Protein AF-A0A3C2AJU0-F1 (afdb_monomer_lite)

Secondary structure (DSSP, 8-state):
-EEE-SSEEEEEEEEEETTEEEEEEEEEETTEEEEEEEEEEEETTTTEEEEEEEESS--TTHHHHHHHHHHHHHHHHHHHTT-

Structure (mmCIF, N/CA/C/O backbone):
data_AF-A0A3C2AJU0-F1
#
_entry.id   AF-A0A3C2AJU0-F1
#
loop_
_atom_site.group_PDB
_atom_site.id
_atom_site.type_symbol
_atom_site.label_atom_id
_atom_site.label_alt_id
_atom_site.label_comp_id
_atom_site.label_asym_id
_atom_site.label_entity_id
_atom_site.label_seq_id
_atom_site.pdbx_PDB_ins_code
_atom_site.Cartn_x
_atom_site.Cartn_y
_atom_site.Cartn_z
_atom_site.occupancy
_atom_site.B_iso_or_equiv
_atom_site.auth_seq_id
_atom_site.auth_comp_id
_atom_site.auth_asym_id
_atom_site.auth_atom_id
_atom_site.pdbx_PDB_model_num
ATOM 1 N N . MET A 1 1 ? -4.757 -6.691 -11.697 1.00 60.31 1 MET A N 1
ATOM 2 C CA . MET A 1 1 ? -4.673 -5.843 -12.911 1.00 60.31 1 MET A CA 1
ATOM 3 C C . MET A 1 1 ? -3.246 -5.939 -13.394 1.00 60.31 1 MET A C 1
ATOM 5 O O . MET A 1 1 ? -2.368 -5.711 -12.580 1.00 60.31 1 MET A O 1
ATOM 9 N N . VAL A 1 2 ? -3.022 -6.313 -14.654 1.00 75.56 2 VAL A N 1
ATOM 10 C CA . VAL A 1 2 ? -1.669 -6.535 -15.186 1.00 75.56 2 VAL A CA 1
ATOM 11 C C . VAL A 1 2 ? -1.369 -5.487 -16.249 1.00 75.56 2 VAL A C 1
ATOM 13 O O . VAL A 1 2 ? -2.195 -5.271 -17.138 1.00 75.56 2 VAL A O 1
ATOM 16 N N . LEU A 1 3 ? -0.203 -4.853 -16.158 1.00 78.62 3 LEU A N 1
ATOM 17 C CA . LEU A 1 3 ? 0.340 -3.957 -17.174 1.00 78.62 3 LEU A CA 1
ATOM 18 C C . LEU A 1 3 ? 1.654 -4.567 -17.675 1.00 78.62 3 LEU A C 1
ATOM 20 O O . LEU A 1 3 ? 2.538 -4.853 -16.876 1.00 78.62 3 LEU A O 1
ATOM 24 N N .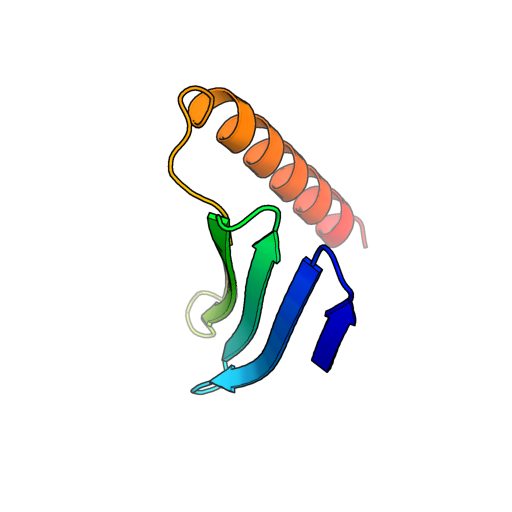 ASP A 1 4 ? 1.779 -4.815 -18.977 1.00 80.00 4 ASP A N 1
ATOM 25 C CA . ASP A 1 4 ? 2.986 -5.409 -19.571 1.00 80.00 4 ASP A CA 1
ATOM 26 C C . ASP A 1 4 ? 3.394 -4.583 -20.791 1.00 80.00 4 ASP A C 1
ATOM 28 O O . ASP A 1 4 ? 2.785 -4.656 -21.861 1.00 80.00 4 ASP A O 1
ATOM 32 N N . THR A 1 5 ? 4.390 -3.727 -20.593 1.00 81.00 5 THR A N 1
ATOM 33 C CA . THR A 1 5 ? 4.993 -2.895 -21.632 1.00 81.00 5 THR A CA 1
ATOM 34 C C . THR A 1 5 ? 6.488 -3.185 -21.717 1.00 81.00 5 THR A C 1
ATOM 36 O O . THR A 1 5 ? 7.065 -3.871 -20.875 1.00 81.00 5 THR A O 1
ATOM 39 N N . LYS A 1 6 ? 7.142 -2.672 -22.764 1.00 71.31 6 LYS A N 1
ATOM 40 C CA . LYS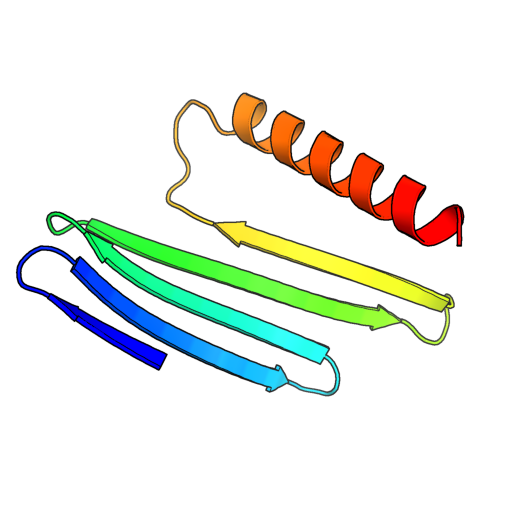 A 1 6 ? 8.558 -2.956 -23.038 1.00 71.31 6 LYS A CA 1
ATOM 41 C C . LYS A 1 6 ? 9.502 -2.493 -21.914 1.00 71.31 6 LYS A C 1
ATOM 43 O O . LYS A 1 6 ? 10.553 -3.105 -21.747 1.00 71.31 6 LYS A O 1
ATOM 48 N N . ASP A 1 7 ? 9.093 -1.476 -21.154 1.00 77.06 7 ASP A N 1
ATOM 49 C CA . ASP A 1 7 ? 9.909 -0.798 -20.138 1.00 77.06 7 ASP A CA 1
ATOM 50 C C . ASP A 1 7 ? 9.352 -0.959 -18.707 1.00 77.06 7 ASP A C 1
ATOM 52 O O . ASP A 1 7 ? 10.064 -0.735 -17.726 1.00 77.06 7 ASP A O 1
ATOM 56 N N . GLU A 1 8 ? 8.090 -1.380 -18.575 1.00 79.69 8 GLU A N 1
ATOM 57 C CA . GLU A 1 8 ? 7.390 -1.488 -17.296 1.00 79.69 8 GLU A CA 1
ATOM 58 C C . GLU A 1 8 ? 6.463 -2.705 -17.268 1.00 79.69 8 GLU A C 1
ATOM 60 O O . GLU A 1 8 ? 5.640 -2.899 -18.171 1.00 79.69 8 GLU A O 1
ATOM 65 N N . LYS A 1 9 ? 6.576 -3.500 -16.201 1.00 83.81 9 LYS A N 1
ATOM 66 C CA . LYS A 1 9 ? 5.663 -4.604 -15.894 1.00 83.81 9 LYS A CA 1
ATOM 67 C C . LYS A 1 9 ? 5.058 -4.392 -14.525 1.00 83.81 9 LYS A C 1
ATOM 69 O O . LYS A 1 9 ? 5.818 -4.211 -13.583 1.00 83.81 9 LYS A O 1
ATOM 74 N N . SER A 1 10 ? 3.744 -4.476 -14.384 1.00 84.81 10 SER A N 1
ATOM 75 C CA . SER A 1 10 ? 3.084 -4.422 -13.084 1.00 84.81 10 SER A CA 1
ATOM 76 C C . SER A 1 10 ? 2.001 -5.480 -12.937 1.00 84.81 10 SER A C 1
ATOM 78 O O . SER A 1 10 ? 1.314 -5.834 -13.896 1.00 84.81 10 SER A O 1
ATOM 80 N N . ASP A 1 11 ? 1.861 -5.988 -11.718 1.00 88.56 11 ASP A N 1
ATOM 81 C CA . ASP A 1 11 ? 0.765 -6.846 -11.297 1.00 88.56 11 ASP A CA 1
ATOM 82 C C . ASP A 1 11 ? 0.180 -6.307 -9.991 1.00 88.56 11 ASP A C 1
ATOM 84 O O . ASP A 1 11 ? 0.878 -6.086 -9.002 1.00 88.56 11 ASP A O 1
ATOM 88 N N . GLY A 1 12 ? -1.120 -6.041 -10.021 1.00 89.00 12 GLY A N 1
ATOM 89 C CA . GLY A 1 12 ? -1.872 -5.488 -8.910 1.00 89.00 12 GLY A CA 1
ATOM 90 C C . GLY A 1 12 ? -2.906 -6.470 -8.376 1.00 89.00 12 GLY A C 1
ATOM 91 O O . GLY A 1 12 ? -3.741 -6.976 -9.137 1.00 89.00 12 GLY A O 1
ATOM 92 N N . TYR A 1 13 ? -2.922 -6.645 -7.060 1.00 88.81 13 TYR A N 1
ATOM 93 C CA . TYR A 1 13 ? -3.950 -7.349 -6.310 1.00 88.81 13 TYR A CA 1
ATOM 94 C C . TYR A 1 13 ? -4.777 -6.366 -5.480 1.00 88.81 13 TYR A C 1
ATOM 96 O O . TYR A 1 13 ? -4.232 -5.513 -4.786 1.00 88.81 13 TYR A O 1
ATOM 104 N N . VAL A 1 14 ? -6.098 -6.532 -5.506 1.00 91.38 14 VAL A N 1
ATOM 105 C CA . VAL A 1 14 ? -7.022 -5.859 -4.592 1.00 91.38 14 VAL A CA 1
ATOM 106 C C . VAL A 1 14 ? -7.987 -6.892 -4.037 1.00 91.38 14 VAL A C 1
ATOM 108 O O . VAL A 1 14 ? -8.530 -7.708 -4.785 1.00 91.38 14 VAL A O 1
ATOM 111 N N . GLY A 1 15 ? -8.204 -6.874 -2.728 1.00 90.50 15 GLY A N 1
ATOM 112 C CA . GLY A 1 15 ? -9.115 -7.819 -2.106 1.00 90.50 15 GLY A CA 1
ATOM 113 C C . GLY A 1 15 ? -9.343 -7.564 -0.630 1.00 90.50 15 GLY A C 1
ATOM 114 O O . GLY A 1 15 ? -8.658 -6.766 0.006 1.00 90.50 15 GLY A O 1
ATOM 115 N N . MET A 1 16 ? -10.331 -8.273 -0.092 1.00 89.75 16 MET A N 1
ATOM 116 C CA . MET A 1 16 ? -10.555 -8.334 1.344 1.00 89.75 16 MET A CA 1
ATOM 117 C C . MET A 1 16 ? -9.749 -9.484 1.945 1.00 89.75 16 MET A C 1
ATOM 119 O O . MET A 1 16 ? -9.892 -10.633 1.524 1.00 89.75 16 MET A O 1
ATOM 123 N N . VAL A 1 17 ? -8.934 -9.185 2.953 1.00 81.75 17 VAL A N 1
ATOM 124 C CA . VAL A 1 17 ? -8.101 -10.150 3.679 1.00 81.75 17 VAL A CA 1
ATOM 125 C C . VAL A 1 17 ? -8.476 -10.081 5.156 1.00 81.75 17 VAL A C 1
ATOM 127 O O . VAL A 1 17 ? -8.247 -9.075 5.822 1.00 81.75 17 VAL A O 1
ATOM 130 N N . TYR A 1 18 ? -9.102 -11.144 5.666 1.00 84.69 18 TYR A N 1
ATOM 131 C CA . TYR A 1 18 ? -9.613 -11.215 7.045 1.00 84.69 18 TYR A CA 1
ATOM 132 C C . TYR A 1 18 ? -10.524 -10.037 7.442 1.00 84.69 18 TYR A C 1
ATOM 134 O O . TYR A 1 18 ? -10.455 -9.551 8.563 1.00 84.69 18 TYR A O 1
ATOM 142 N N . GLY A 1 19 ? -11.360 -9.560 6.513 1.00 80.75 19 GLY A N 1
ATOM 143 C CA . GLY A 1 19 ? -12.250 -8.413 6.741 1.00 80.75 19 GLY A CA 1
ATOM 144 C C . GLY A 1 19 ? -11.602 -7.041 6.524 1.00 80.75 19 GLY A C 1
ATOM 145 O O . GLY A 1 19 ? -12.317 -6.049 6.486 1.00 80.75 19 GLY A O 1
ATOM 146 N N . ASN A 1 20 ? -10.289 -6.983 6.297 1.00 86.44 20 ASN A N 1
ATOM 147 C CA . ASN A 1 20 ? -9.548 -5.752 6.015 1.00 86.44 20 ASN A CA 1
ATOM 148 C C . ASN A 1 20 ? -9.401 -5.540 4.507 1.00 86.44 20 ASN A C 1
ATOM 150 O O . ASN A 1 20 ? -9.335 -6.514 3.752 1.00 86.44 20 ASN A O 1
ATOM 154 N N . TYR A 1 21 ? -9.293 -4.292 4.054 1.00 89.88 21 TYR A N 1
ATOM 155 C CA . TYR A 1 21 ? -9.011 -4.014 2.645 1.00 89.88 21 TYR A CA 1
ATOM 156 C C . TYR A 1 21 ? -7.509 -4.050 2.397 1.00 89.88 21 TYR A C 1
ATOM 158 O O . TYR A 1 21 ? -6.744 -3.359 3.067 1.00 89.88 21 TYR A O 1
ATOM 166 N N . TYR A 1 22 ? -7.090 -4.840 1.413 1.00 90.88 22 TYR A N 1
ATOM 167 C CA . TYR A 1 22 ? -5.696 -4.987 1.030 1.00 90.88 22 TYR A CA 1
ATOM 168 C C . TYR A 1 22 ? -5.513 -4.677 -0.454 1.00 90.88 22 TYR A C 1
ATOM 170 O O . TYR A 1 22 ? -6.197 -5.236 -1.317 1.00 90.88 22 TYR A O 1
ATOM 178 N N . LEU A 1 23 ? -4.564 -3.793 -0.739 1.00 91.81 23 LEU A N 1
ATOM 179 C CA . LEU A 1 23 ? -4.087 -3.462 -2.073 1.00 91.81 23 LEU A CA 1
ATOM 180 C C . LEU A 1 23 ? -2.595 -3.772 -2.131 1.00 91.81 23 LEU A C 1
ATOM 182 O O . LEU A 1 23 ? -1.839 -3.386 -1.245 1.00 91.81 23 LEU A O 1
ATOM 186 N N . GLN A 1 24 ? -2.166 -4.428 -3.196 1.00 89.69 24 GLN A N 1
ATOM 187 C CA . GLN A 1 24 ? -0.762 -4.635 -3.505 1.00 89.69 24 GLN A CA 1
ATOM 188 C C . GLN A 1 24 ? -0.529 -4.334 -4.973 1.00 89.69 24 GLN A C 1
ATOM 190 O O . GLN A 1 24 ? -1.298 -4.778 -5.819 1.00 89.69 24 GLN A O 1
ATOM 195 N N . ILE A 1 25 ? 0.535 -3.602 -5.270 1.00 89.69 25 ILE A N 1
ATOM 196 C CA . ILE A 1 25 ? 0.990 -3.336 -6.627 1.00 89.69 25 ILE A CA 1
ATOM 197 C C . ILE A 1 25 ? 2.468 -3.688 -6.667 1.00 89.69 25 ILE A C 1
ATOM 199 O O . ILE A 1 25 ? 3.291 -3.026 -6.040 1.00 89.69 25 ILE A O 1
ATOM 203 N N . ASP A 1 26 ? 2.806 -4.744 -7.391 1.00 86.50 26 ASP A N 1
ATOM 204 C CA . ASP A 1 26 ? 4.188 -5.096 -7.676 1.00 86.50 26 ASP A CA 1
ATOM 205 C C . ASP A 1 26 ? 4.524 -4.595 -9.073 1.00 86.50 26 ASP A C 1
ATOM 207 O O . ASP A 1 26 ? 3.766 -4.831 -10.012 1.00 86.50 26 ASP A O 1
ATOM 211 N N . TYR A 1 27 ? 5.6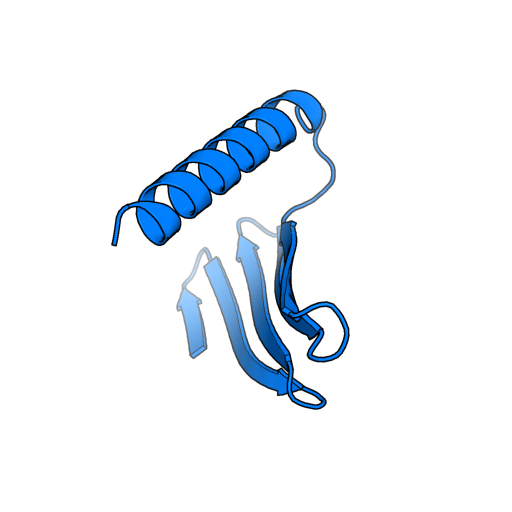48 -3.902 -9.234 1.00 85.56 27 TYR A N 1
ATOM 212 C CA . TYR A 1 27 ? 6.081 -3.449 -10.551 1.00 85.56 27 TYR A CA 1
ATOM 213 C C . TYR A 1 27 ? 7.590 -3.532 -10.737 1.00 85.56 27 TYR A C 1
ATOM 215 O O . TYR A 1 27 ? 8.380 -3.409 -9.803 1.00 85.56 27 TYR A O 1
ATOM 223 N N . SER A 1 28 ? 7.996 -3.774 -11.977 1.00 80.94 28 SER A N 1
ATOM 224 C CA . SER A 1 28 ? 9.374 -3.721 -12.425 1.00 80.94 28 SER A CA 1
ATOM 225 C C . SER A 1 28 ? 9.525 -2.604 -13.438 1.00 80.94 28 SER A C 1
ATOM 227 O O . SER A 1 28 ? 8.786 -2.552 -14.421 1.00 80.94 28 SER A O 1
ATOM 229 N N . ARG A 1 29 ? 10.498 -1.730 -13.190 1.00 79.00 29 ARG A N 1
ATOM 230 C CA . ARG A 1 29 ? 10.854 -0.611 -14.058 1.00 79.00 29 ARG A CA 1
ATOM 231 C C . ARG A 1 29 ? 12.368 -0.548 -14.170 1.00 79.00 29 ARG A C 1
ATOM 233 O O . ARG A 1 29 ? 13.057 -0.606 -13.151 1.00 79.00 29 ARG A O 1
ATOM 240 N N . ASP A 1 30 ? 12.881 -0.490 -15.397 1.00 79.81 30 ASP A N 1
ATOM 241 C CA . ASP A 1 30 ? 14.323 -0.419 -15.683 1.00 79.81 30 ASP A CA 1
ATOM 242 C C . ASP A 1 30 ? 15.151 -1.528 -14.983 1.00 79.81 30 ASP A C 1
ATOM 244 O O . ASP A 1 30 ? 16.285 -1.321 -14.555 1.00 79.81 30 ASP A O 1
ATOM 248 N N . GLY A 1 31 ? 14.565 -2.724 -14.816 1.00 73.69 31 GLY A N 1
ATOM 249 C CA . GLY A 1 31 ? 15.190 -3.877 -14.148 1.00 73.69 31 GLY A CA 1
ATOM 250 C C . GLY A 1 31 ? 15.182 -3.839 -12.612 1.00 73.69 31 GLY A C 1
ATOM 251 O O . GLY A 1 31 ? 15.635 -4.794 -11.983 1.00 73.69 31 GLY A O 1
ATOM 252 N N . SER A 1 32 ? 14.648 -2.781 -11.998 1.00 76.19 32 SER A N 1
ATOM 253 C CA . SER A 1 32 ? 14.456 -2.686 -10.546 1.00 76.19 32 SER A CA 1
ATOM 254 C C . SER A 1 32 ? 13.059 -3.164 -10.154 1.00 76.19 32 SER A C 1
ATOM 256 O O . SER A 1 32 ? 12.092 -2.903 -10.871 1.00 76.19 32 SER A O 1
ATOM 258 N N . HIS A 1 33 ? 12.952 -3.883 -9.034 1.00 80.19 33 HIS A N 1
ATOM 259 C CA . HIS A 1 33 ? 11.684 -4.380 -8.498 1.00 80.19 33 HIS A CA 1
ATOM 260 C C . HIS A 1 33 ? 11.183 -3.475 -7.380 1.00 80.19 33 HIS A C 1
ATOM 262 O O . HIS A 1 33 ? 11.915 -3.170 -6.438 1.00 80.19 33 HIS A O 1
ATOM 268 N N . TYR A 1 34 ? 9.914 -3.111 -7.471 1.00 82.25 34 TYR A N 1
ATOM 269 C CA . TYR A 1 34 ? 9.206 -2.295 -6.508 1.00 82.25 34 TYR A CA 1
ATOM 270 C C . TYR A 1 34 ? 7.933 -3.005 -6.081 1.00 82.25 34 TYR A C 1
ATOM 272 O O . TYR A 1 34 ? 7.369 -3.827 -6.807 1.00 82.25 34 TYR A O 1
ATOM 280 N N . SER A 1 35 ? 7.500 -2.680 -4.873 1.00 83.75 35 SER A N 1
ATOM 281 C CA . SER A 1 35 ? 6.278 -3.209 -4.313 1.00 83.75 35 SER A CA 1
ATOM 282 C C . SER A 1 35 ? 5.636 -2.148 -3.440 1.00 83.75 35 SER A C 1
ATOM 284 O O . SER A 1 35 ? 6.293 -1.562 -2.577 1.00 83.75 35 SER A O 1
ATOM 286 N N . GLU A 1 36 ? 4.358 -1.914 -3.682 1.00 87.56 36 GLU A N 1
ATOM 287 C CA . GLU A 1 36 ? 3.517 -1.012 -2.917 1.00 87.56 36 GLU A CA 1
ATOM 288 C C . GLU A 1 36 ? 2.387 -1.805 -2.289 1.00 87.56 36 GLU A C 1
ATOM 290 O O . GLU A 1 36 ? 1.807 -2.695 -2.914 1.00 87.56 36 GLU A O 1
ATOM 295 N N . LYS A 1 37 ? 2.103 -1.523 -1.023 1.00 90.69 37 LYS A N 1
ATOM 296 C CA . LYS A 1 37 ? 1.107 -2.224 -0.224 1.00 90.69 37 LYS A CA 1
ATOM 297 C C . LYS A 1 37 ? 0.311 -1.214 0.574 1.00 90.69 37 LYS A C 1
ATOM 299 O O . LYS A 1 37 ? 0.883 -0.372 1.264 1.00 90.69 37 LYS A O 1
ATOM 304 N N . VAL A 1 38 ? -1.006 -1.342 0.501 1.00 90.88 38 VAL A N 1
ATOM 305 C CA . VAL A 1 38 ? -1.950 -0.606 1.335 1.00 90.88 38 VAL A CA 1
ATOM 306 C C . VAL A 1 38 ? -2.779 -1.619 2.099 1.00 90.88 38 VAL A C 1
ATOM 308 O O . VAL A 1 38 ? -3.336 -2.542 1.508 1.00 90.88 38 VAL A O 1
ATOM 311 N N . LEU A 1 39 ? -2.864 -1.444 3.409 1.00 91.94 39 LEU A N 1
ATOM 312 C CA . LEU A 1 39 ? -3.734 -2.224 4.275 1.00 91.94 39 LEU A CA 1
ATOM 313 C C . LEU A 1 39 ? -4.602 -1.254 5.069 1.00 91.94 39 LEU A C 1
ATOM 315 O O . LEU A 1 39 ? -4.083 -0.384 5.762 1.00 91.94 39 LEU A O 1
ATOM 319 N N . ILE A 1 40 ? -5.915 -1.410 4.961 1.00 92.19 40 ILE A N 1
ATOM 320 C CA . ILE A 1 40 ? -6.895 -0.637 5.720 1.00 92.19 40 ILE A CA 1
ATOM 321 C C . ILE A 1 40 ? -7.570 -1.596 6.684 1.00 92.19 40 ILE A C 1
ATOM 323 O O . ILE A 1 40 ? -8.228 -2.544 6.247 1.00 92.19 40 ILE A O 1
ATOM 327 N N . MET A 1 41 ? -7.389 -1.344 7.975 1.00 92.00 41 MET A N 1
ATOM 328 C CA . MET A 1 41 ? -7.978 -2.136 9.045 1.00 92.00 41 MET A CA 1
ATOM 329 C C . MET A 1 41 ? -9.018 -1.328 9.799 1.00 92.00 41 MET A C 1
ATOM 331 O O . MET A 1 41 ? -8.813 -0.150 10.083 1.00 92.00 41 MET A O 1
ATOM 335 N N . GLU A 1 42 ? -10.120 -1.979 10.145 1.00 89.38 42 GLU A N 1
ATOM 336 C CA . GLU A 1 42 ? -11.146 -1.404 11.004 1.00 89.38 42 GLU A CA 1
ATOM 337 C C . GLU A 1 42 ? -11.062 -2.058 12.383 1.00 89.38 42 GLU A C 1
ATOM 339 O O . GLU A 1 42 ? -11.136 -3.280 12.517 1.00 89.38 42 GLU A O 1
ATOM 344 N N . ASN A 1 43 ? -10.890 -1.240 13.416 1.00 86.25 43 ASN A N 1
ATOM 345 C CA . ASN A 1 43 ? -10.989 -1.665 14.799 1.00 86.25 43 ASN A CA 1
ATOM 346 C C . ASN A 1 43 ? -12.358 -1.236 15.334 1.00 86.25 43 ASN A C 1
ATOM 348 O O . ASN A 1 43 ? -12.574 -0.077 15.693 1.00 86.25 43 ASN A O 1
ATOM 352 N N . HIS A 1 44 ? -13.285 -2.191 15.392 1.00 85.31 44 HIS A N 1
ATOM 353 C CA . HIS A 1 44 ? -14.643 -1.939 15.868 1.00 85.31 44 HIS A CA 1
ATOM 354 C C . HIS A 1 44 ? -14.727 -1.668 17.379 1.00 85.31 44 HIS A C 1
ATOM 356 O O . HIS A 1 44 ? -15.679 -1.023 17.810 1.00 85.31 44 HIS A O 1
ATOM 362 N N . GLU A 1 45 ? -13.768 -2.138 18.187 1.00 88.56 45 GLU A N 1
ATOM 363 C CA . GLU A 1 45 ? -13.769 -1.912 19.642 1.00 88.56 45 GLU A CA 1
ATOM 364 C C . GLU A 1 45 ? -13.461 -0.447 19.966 1.00 88.56 45 GLU A C 1
ATOM 366 O O . GLU A 1 45 ? -14.162 0.179 20.759 1.00 88.56 45 GLU A O 1
ATOM 371 N N . GLU A 1 46 ? -12.468 0.121 19.282 1.00 89.88 46 GLU A N 1
ATOM 372 C CA . GLU A 1 46 ? -12.036 1.512 19.467 1.00 89.88 46 GLU A CA 1
ATOM 373 C C . GLU A 1 46 ? -12.721 2.484 18.490 1.00 89.88 46 GLU A C 1
ATOM 375 O O . GLU A 1 46 ? -12.513 3.695 18.561 1.00 89.88 46 GLU A O 1
ATOM 380 N N . SER A 1 47 ? -13.557 1.974 17.575 1.00 88.88 47 SER A N 1
ATOM 381 C CA . SER A 1 47 ? -14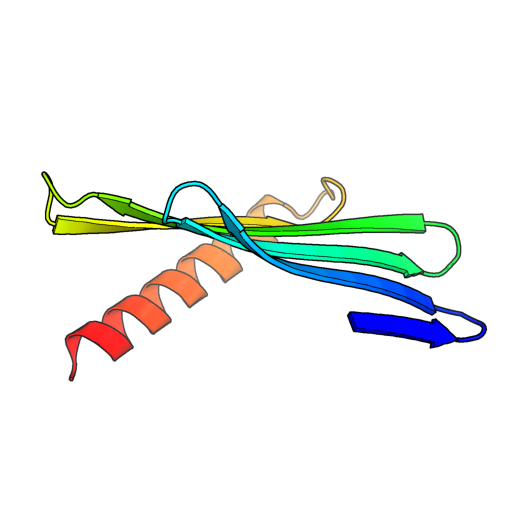.173 2.749 16.484 1.00 88.88 47 SER A CA 1
ATOM 382 C C . SER A 1 47 ? -13.141 3.527 15.654 1.00 88.88 47 SER A C 1
ATOM 384 O O . SER A 1 47 ? -13.360 4.682 15.284 1.00 88.88 47 SER A O 1
ATOM 386 N N . THR A 1 48 ? -11.997 2.898 15.369 1.00 87.12 48 THR A N 1
ATOM 387 C CA . THR A 1 48 ? -10.908 3.494 14.588 1.00 87.12 48 THR A CA 1
ATOM 388 C C . THR A 1 48 ? -10.695 2.766 13.266 1.00 87.12 48 THR A C 1
ATOM 390 O O . THR A 1 48 ? -10.974 1.578 13.113 1.00 87.12 48 THR A O 1
ATOM 393 N N . THR A 1 49 ? -10.171 3.496 12.284 1.00 87.94 49 THR A N 1
ATOM 394 C CA . THR A 1 49 ? -9.661 2.927 11.036 1.00 87.94 49 THR A CA 1
ATOM 395 C C . THR A 1 49 ? -8.180 3.244 10.940 1.00 87.94 49 THR A C 1
ATOM 397 O O . THR A 1 49 ? -7.780 4.403 11.052 1.00 87.94 49 THR A O 1
ATOM 400 N N . GLU A 1 50 ? -7.369 2.218 10.726 1.00 89.12 50 GLU A N 1
ATOM 401 C CA . GLU A 1 50 ? -5.930 2.345 10.549 1.00 89.12 50 GLU A CA 1
ATOM 402 C C . GLU A 1 50 ? -5.570 2.095 9.088 1.00 89.12 50 GLU A C 1
ATOM 404 O O . GLU A 1 50 ? -5.998 1.111 8.483 1.00 89.12 50 GLU A O 1
ATOM 409 N N . LEU A 1 51 ? -4.769 2.993 8.518 1.00 88.50 51 LEU A N 1
ATOM 410 C CA . LEU A 1 51 ? -4.256 2.878 7.161 1.00 88.50 51 LEU A CA 1
ATOM 411 C C . LEU A 1 51 ? -2.744 2.681 7.217 1.00 88.50 51 LEU A C 1
ATOM 413 O O . LEU A 1 51 ? -2.002 3.553 7.666 1.00 88.50 51 LEU A O 1
ATOM 417 N N . PHE A 1 52 ? -2.295 1.532 6.730 1.00 87.94 52 PHE A N 1
ATOM 418 C CA . PHE A 1 52 ? -0.890 1.191 6.581 1.00 87.94 52 PHE A CA 1
ATOM 419 C C . PHE A 1 52 ? -0.514 1.316 5.117 1.00 87.94 52 PHE A C 1
ATOM 421 O O . PHE A 1 52 ? -1.146 0.713 4.251 1.00 87.94 52 PHE A O 1
ATOM 428 N N . PHE A 1 53 ? 0.541 2.076 4.854 1.00 85.25 53 PHE A N 1
ATOM 429 C CA . PHE A 1 53 ? 1.093 2.260 3.524 1.00 85.25 53 PHE A CA 1
ATOM 430 C C . PHE A 1 53 ? 2.578 1.908 3.540 1.00 85.25 53 PHE A C 1
ATOM 432 O O . PHE A 1 53 ? 3.336 2.422 4.363 1.00 85.25 53 PHE A O 1
ATOM 439 N N . ALA A 1 54 ? 2.993 1.033 2.631 1.00 83.88 54 ALA A N 1
ATOM 440 C CA . ALA A 1 54 ? 4.391 0.707 2.394 1.00 83.88 54 ALA A CA 1
ATOM 441 C C . ALA A 1 54 ? 4.671 0.826 0.895 1.00 83.88 54 ALA A C 1
ATOM 443 O O . ALA A 1 54 ? 4.002 0.176 0.098 1.00 83.88 54 ALA A O 1
ATOM 444 N N . SER A 1 55 ? 5.654 1.638 0.510 1.00 78.88 55 SER A N 1
ATOM 445 C CA . SER A 1 55 ? 6.099 1.788 -0.879 1.00 78.88 55 SER A CA 1
ATOM 446 C C . SER A 1 55 ? 7.622 1.875 -0.941 1.00 78.88 55 SER A C 1
ATOM 448 O O . SER A 1 55 ? 8.256 2.485 -0.080 1.00 78.88 55 SER A O 1
ATOM 450 N N . GLY A 1 56 ? 8.188 1.266 -1.985 1.00 69.00 56 GLY A N 1
ATOM 451 C CA . GLY A 1 56 ? 9.548 1.523 -2.450 1.00 69.00 56 GLY A CA 1
ATOM 452 C C . GLY A 1 56 ? 10.688 0.825 -1.698 1.00 69.00 56 GLY A C 1
ATOM 453 O O . GLY A 1 56 ? 10.530 0.183 -0.661 1.00 69.00 56 GLY A O 1
ATOM 454 N N . SER A 1 57 ? 11.890 0.955 -2.265 1.00 61.59 57 SER A N 1
ATOM 455 C CA . SER A 1 57 ? 13.157 0.667 -1.586 1.00 61.59 57 SER A CA 1
ATOM 456 C C . SER A 1 57 ? 13.521 1.835 -0.668 1.00 61.59 57 SER A C 1
ATOM 458 O O . SER A 1 57 ? 13.426 2.977 -1.110 1.00 61.59 57 SER A O 1
ATOM 460 N N . CYS A 1 58 ? 13.999 1.570 0.554 1.00 52.91 58 CYS A N 1
ATOM 461 C CA . CYS A 1 58 ? 14.437 2.605 1.500 1.00 52.91 58 CYS A CA 1
ATOM 462 C C . CYS A 1 58 ? 15.532 3.497 0.879 1.00 52.91 58 CYS A C 1
ATOM 464 O O . CYS A 1 58 ? 16.698 3.107 0.779 1.00 52.91 58 CYS A O 1
ATOM 466 N N . SER A 1 59 ? 15.137 4.675 0.402 1.00 57.88 59 SER A N 1
ATOM 467 C CA . SER A 1 59 ? 15.999 5.669 -0.226 1.00 57.88 59 SER A CA 1
ATOM 468 C C . SER A 1 59 ? 16.481 6.695 0.807 1.00 57.88 59 SER A C 1
ATOM 470 O O . SER A 1 59 ? 15.934 6.820 1.902 1.00 57.88 59 SER A O 1
ATOM 472 N N . LYS A 1 60 ? 17.554 7.433 0.486 1.00 59.38 60 LYS A N 1
ATOM 473 C CA . LYS A 1 60 ? 18.180 8.409 1.407 1.00 59.38 60 LYS A CA 1
ATOM 474 C C . LYS A 1 60 ? 17.255 9.568 1.819 1.00 59.38 60 LYS A C 1
ATOM 476 O O . LYS A 1 60 ? 17.613 10.332 2.706 1.00 59.38 60 LYS A O 1
ATOM 481 N N . ASP A 1 61 ? 16.111 9.717 1.165 1.00 67.94 61 ASP A N 1
ATOM 482 C CA . ASP A 1 61 ? 15.102 10.763 1.344 1.00 67.94 61 ASP A CA 1
ATOM 483 C C . ASP A 1 61 ? 13.850 10.283 2.103 1.00 67.94 61 ASP A C 1
ATOM 485 O O . ASP A 1 61 ? 12.829 10.969 2.088 1.00 67.94 61 ASP A O 1
ATOM 489 N N . PHE A 1 62 ? 13.931 9.140 2.797 1.00 70.44 62 PHE A N 1
ATOM 490 C CA . PHE A 1 62 ? 12.841 8.582 3.606 1.00 70.44 62 PHE A CA 1
ATOM 491 C C . PHE A 1 62 ? 12.161 9.622 4.511 1.00 70.44 62 PHE A C 1
ATOM 493 O O . PHE A 1 62 ? 10.937 9.711 4.515 1.00 70.44 62 PHE A O 1
ATOM 500 N N . ASP A 1 63 ? 12.929 10.453 5.224 1.00 74.19 63 ASP A N 1
ATOM 501 C CA . ASP A 1 63 ? 12.368 11.457 6.141 1.00 74.19 63 ASP A CA 1
ATOM 502 C C . ASP A 1 63 ? 11.543 12.532 5.414 1.00 74.19 63 ASP A C 1
ATOM 504 O O . ASP A 1 63 ? 10.491 12.952 5.898 1.00 74.19 63 ASP A O 1
ATOM 508 N N . ALA A 1 64 ? 11.980 12.948 4.221 1.00 75.50 64 ALA A N 1
ATOM 509 C CA . ALA A 1 64 ? 11.247 13.914 3.408 1.00 75.50 64 ALA A CA 1
ATOM 510 C C . ALA A 1 64 ? 9.954 13.301 2.849 1.00 75.50 64 ALA A C 1
ATOM 512 O O . ALA A 1 64 ? 8.898 13.933 2.882 1.00 75.50 64 ALA A O 1
ATOM 513 N N . GLN A 1 65 ? 10.015 12.049 2.382 1.00 71.50 65 GLN A N 1
ATOM 514 C CA . GLN A 1 65 ? 8.831 11.336 1.902 1.00 71.50 65 GLN A CA 1
ATOM 515 C C . GLN A 1 65 ? 7.835 11.063 3.032 1.00 71.50 65 GLN A C 1
ATOM 517 O O . GLN A 1 65 ? 6.635 11.251 2.843 1.00 71.50 65 GLN A O 1
ATOM 522 N N . LYS A 1 66 ? 8.319 10.695 4.222 1.00 79.25 66 LYS A N 1
ATOM 523 C CA . LYS A 1 66 ? 7.491 10.492 5.412 1.00 79.25 66 LYS A CA 1
ATOM 524 C C . LYS A 1 66 ? 6.696 11.751 5.761 1.00 79.25 66 LYS A C 1
ATOM 526 O O . LYS A 1 66 ? 5.489 11.659 5.952 1.00 79.25 66 LYS A O 1
ATOM 531 N N . SER A 1 67 ? 7.338 12.920 5.768 1.00 82.69 67 SER A N 1
ATOM 532 C CA . SER A 1 67 ? 6.649 14.183 6.062 1.00 82.69 67 SER A CA 1
ATOM 533 C C . SER A 1 67 ? 5.555 14.512 5.036 1.00 82.69 67 SER A C 1
ATOM 535 O O . SER A 1 67 ? 4.468 14.950 5.410 1.00 82.69 67 SER A O 1
ATOM 537 N N . ASN A 1 68 ? 5.792 14.246 3.747 1.00 80.75 68 ASN A N 1
ATOM 538 C CA . ASN A 1 68 ? 4.769 14.425 2.710 1.00 80.75 68 ASN A CA 1
ATOM 539 C C . ASN A 1 68 ? 3.564 13.495 2.922 1.00 80.75 68 ASN A C 1
ATOM 541 O O . ASN A 1 68 ? 2.423 13.928 2.761 1.00 80.75 68 ASN A O 1
ATOM 545 N N . TRP A 1 69 ? 3.810 12.242 3.313 1.00 77.56 69 TRP A N 1
ATOM 546 C CA . TRP A 1 69 ? 2.750 11.282 3.627 1.00 77.56 69 TRP A CA 1
ATOM 547 C C . TRP A 1 69 ? 1.946 11.680 4.864 1.00 77.56 69 TRP A C 1
ATOM 549 O O . TRP A 1 69 ? 0.720 11.623 4.828 1.00 77.56 69 TRP A O 1
ATOM 559 N N . GLU A 1 70 ? 2.605 12.129 5.931 1.00 84.56 70 GLU A N 1
ATOM 560 C CA . GLU A 1 70 ? 1.931 12.615 7.141 1.00 84.56 70 GLU A CA 1
ATOM 561 C C . GLU A 1 70 ? 1.020 13.813 6.830 1.00 84.56 70 GLU A C 1
ATOM 563 O O . GLU A 1 70 ? -0.136 13.831 7.255 1.00 84.56 70 GLU A O 1
ATOM 568 N N . ASN A 1 71 ? 1.487 14.758 6.007 1.00 86.38 71 ASN A N 1
ATOM 569 C CA . ASN A 1 71 ? 0.675 15.893 5.562 1.00 86.38 71 ASN A CA 1
ATOM 570 C C . ASN A 1 71 ? -0.543 15.451 4.737 1.00 86.38 71 ASN A C 1
ATOM 572 O O . ASN A 1 71 ? -1.652 15.921 4.985 1.00 86.38 71 ASN A O 1
ATOM 576 N N . LEU A 1 72 ? -0.360 14.523 3.791 1.00 84.06 72 LEU A N 1
ATOM 577 C CA . LEU A 1 72 ? -1.464 13.981 2.994 1.00 84.06 72 LEU A CA 1
ATOM 578 C C . LEU A 1 72 ? -2.519 13.312 3.893 1.00 84.06 72 LEU A C 1
ATOM 580 O O . LEU A 1 72 ? -3.717 13.526 3.716 1.00 84.06 72 LEU A O 1
ATOM 584 N N . VAL A 1 73 ? -2.082 12.523 4.879 1.00 83.56 73 VAL A N 1
ATOM 585 C CA . VAL A 1 73 ? -2.981 11.858 5.834 1.00 83.56 73 VAL A CA 1
ATOM 586 C C . VAL A 1 73 ? -3.747 12.883 6.674 1.00 83.56 73 VAL A C 1
ATOM 588 O O . VAL A 1 73 ? -4.959 12.735 6.850 1.00 83.56 73 VAL A O 1
ATOM 591 N N . GLU A 1 74 ? -3.092 13.948 7.147 1.00 86.56 74 GLU A N 1
ATOM 592 C CA . GLU A 1 74 ? -3.785 15.036 7.847 1.00 86.56 74 GLU A CA 1
ATOM 593 C C . GLU A 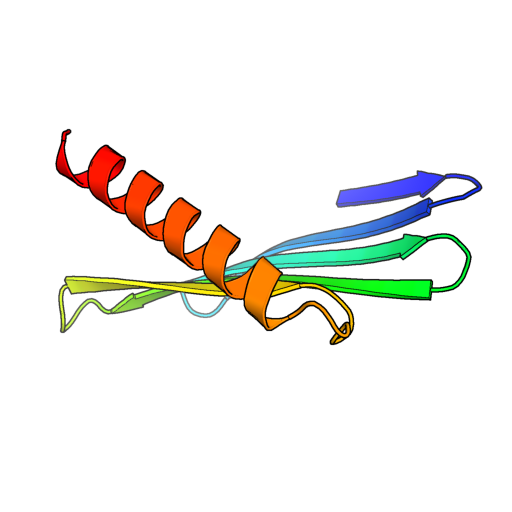1 74 ? -4.838 15.723 6.968 1.00 86.56 74 GLU A C 1
ATOM 595 O O . GLU A 1 74 ? -5.936 16.025 7.441 1.00 86.56 74 GLU A O 1
ATOM 600 N N . GLU A 1 75 ? -4.534 15.972 5.693 1.00 87.50 75 GLU A N 1
ATOM 601 C CA . GLU A 1 75 ? -5.471 16.596 4.755 1.00 87.50 75 GLU A CA 1
ATOM 602 C C . GLU A 1 75 ? -6.696 15.717 4.486 1.00 87.50 75 GLU A C 1
ATOM 604 O O . GLU A 1 75 ? -7.830 16.213 4.504 1.00 87.50 75 GLU A O 1
ATOM 609 N N . VAL A 1 76 ? -6.487 14.411 4.291 1.00 83.88 76 VAL A N 1
ATOM 610 C CA . VAL A 1 76 ? -7.572 13.433 4.129 1.00 83.88 76 VAL A CA 1
ATOM 611 C C . VAL A 1 76 ? -8.441 13.395 5.382 1.00 83.88 76 VAL A C 1
ATOM 613 O O . VAL A 1 76 ? -9.665 13.492 5.275 1.00 83.88 76 VAL A O 1
ATOM 616 N N . LYS A 1 77 ? -7.829 13.346 6.572 1.00 85.62 77 LYS A N 1
ATOM 617 C CA . LYS A 1 77 ? -8.552 13.362 7.849 1.00 85.62 77 LYS A CA 1
ATOM 618 C C . LYS A 1 77 ? -9.409 14.620 7.998 1.00 85.62 77 LYS A C 1
ATOM 620 O O . LYS A 1 77 ? -10.617 14.519 8.196 1.00 85.62 77 LYS A O 1
ATOM 625 N N . ARG A 1 78 ? -8.819 15.805 7.798 1.00 88.75 78 ARG A N 1
ATOM 626 C CA . ARG A 1 78 ? -9.544 17.090 7.858 1.00 88.75 78 ARG A CA 1
ATOM 627 C C . ARG A 1 78 ? -10.702 17.162 6.866 1.00 88.75 78 ARG A C 1
ATOM 629 O O . ARG A 1 78 ? -11.715 17.792 7.161 1.00 88.75 78 ARG A O 1
ATOM 636 N N . SER A 1 79 ? -10.541 16.576 5.682 1.00 86.75 79 SER A N 1
ATOM 637 C CA . SER A 1 79 ? -11.579 16.567 4.647 1.00 86.75 79 SER A CA 1
ATOM 638 C C . SER A 1 79 ? -12.713 15.599 4.981 1.00 86.75 79 SER A C 1
ATOM 640 O O . SER A 1 79 ? -13.872 15.909 4.718 1.00 86.75 79 SER A O 1
ATOM 642 N N . SER A 1 80 ? -12.393 14.456 5.592 1.00 79.00 80 SER A N 1
ATOM 643 C CA . SER A 1 80 ? -13.381 13.474 6.045 1.00 79.00 80 SER A CA 1
ATOM 644 C C . SER A 1 80 ? -14.211 13.978 7.226 1.00 79.00 80 SER A C 1
ATOM 646 O O . SER A 1 80 ? -15.393 13.681 7.288 1.00 79.00 80 SER A O 1
ATOM 648 N N . GLU A 1 81 ? -13.610 14.734 8.148 1.00 85.50 81 GLU A N 1
ATOM 649 C CA . GLU A 1 81 ? -14.271 15.246 9.363 1.00 85.50 81 GLU A CA 1
ATOM 650 C C . GLU A 1 81 ? -15.081 16.537 9.130 1.00 85.50 81 GLU A C 1
ATOM 652 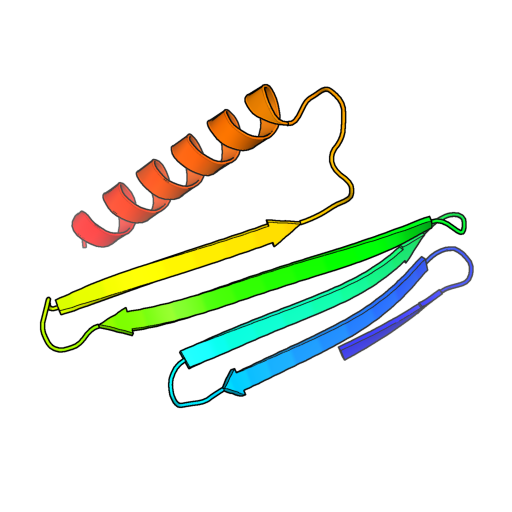O O . GLU A 1 81 ? -15.807 16.989 10.013 1.00 85.50 81 GLU A O 1
ATOM 657 N N . LYS A 1 82 ? -14.931 17.172 7.959 1.00 76.00 82 LYS A N 1
ATOM 658 C CA . LYS A 1 82 ? -15.715 18.351 7.552 1.00 76.00 82 LYS A CA 1
ATOM 659 C C . LYS A 1 82 ? -17.054 18.010 6.889 1.00 76.00 82 LYS A C 1
ATOM 661 O O . LYS A 1 82 ? -17.849 18.931 6.694 1.00 76.00 82 LYS A O 1
ATOM 666 N N . ASN A 1 83 ? -17.264 16.751 6.509 1.00 46.69 83 ASN A N 1
ATOM 667 C CA . ASN A 1 83 ? -18.555 16.224 6.053 1.00 46.69 83 ASN A CA 1
ATOM 668 C C . ASN A 1 83 ? -19.308 15.579 7.217 1.00 46.69 83 ASN A C 1
ATOM 670 O O . ASN A 1 83 ? -20.553 15.529 7.120 1.00 46.69 83 ASN A O 1
#

Foldseek 3Di:
DWDDDPFKTKDWDWDQDPNWTKIKIWMDGPNDTKIWIWIWDADPVVRDIDIDIDIDDDDPCVVVVVVVVVVVVVVVVVVVVVD

Radius of gyration: 15.67 Å; chains: 1; bounding box: 37×30×43 Å

Sequence (83 aa):
MVLDTKDEKSDGYVGMVYGNYYLQIDYSRDGSHYSEKVLIMENHEESTTELFFASGSCSKDFDAQKSNWENLVEEVKRSSEKN

pLDDT: mean 81.82, std 9.24, range [46.69, 92.19]